Protein AF-A0A3A0DRQ7-F1 (afdb_monomer_lite)

Structure (mmCIF, N/CA/C/O backbone):
data_AF-A0A3A0DRQ7-F1
#
_entry.id   AF-A0A3A0DRQ7-F1
#
loop_
_atom_site.group_PDB
_atom_site.id
_atom_site.type_symbol
_atom_site.label_atom_id
_atom_site.label_alt_id
_atom_site.label_comp_id
_atom_site.label_asym_id
_atom_site.label_entity_id
_atom_site.label_seq_id
_atom_site.pdbx_PDB_ins_code
_atom_site.Cartn_x
_atom_site.Cartn_y
_atom_site.Cartn_z
_atom_site.occupancy
_atom_site.B_iso_or_equiv
_atom_site.auth_seq_id
_atom_site.auth_comp_id
_atom_site.auth_asym_id
_atom_site.auth_atom_id
_atom_site.pdbx_PDB_model_num
ATOM 1 N N . MET A 1 1 ? 15.207 2.064 -28.265 1.00 37.44 1 MET A N 1
ATOM 2 C CA . MET A 1 1 ? 15.378 3.534 -28.280 1.00 37.44 1 MET A CA 1
ATOM 3 C C . MET A 1 1 ? 14.115 4.183 -27.724 1.00 37.44 1 MET A C 1
ATOM 5 O O . MET A 1 1 ? 13.125 4.239 -28.434 1.00 37.44 1 MET A O 1
ATOM 9 N N . THR A 1 2 ? 14.092 4.628 -26.467 1.00 48.09 2 THR A N 1
ATOM 10 C CA . THR A 1 2 ? 12.949 5.387 -25.920 1.00 48.09 2 THR A CA 1
ATOM 11 C C . THR A 1 2 ? 13.415 6.796 -25.588 1.00 48.09 2 THR A C 1
ATOM 13 O O . THR A 1 2 ? 14.023 7.024 -24.545 1.00 48.09 2 THR A O 1
ATOM 16 N N . GLN A 1 3 ? 13.182 7.721 -26.521 1.00 46.81 3 GLN A N 1
ATOM 17 C CA . GLN A 1 3 ? 13.397 9.151 -26.315 1.00 46.81 3 GLN A CA 1
ATOM 18 C C . GLN A 1 3 ? 12.323 9.699 -25.368 1.00 46.81 3 GLN A C 1
ATOM 20 O O . GLN A 1 3 ? 11.135 9.467 -25.584 1.00 46.81 3 GLN A O 1
ATOM 25 N N . THR A 1 4 ? 12.723 10.485 -24.370 1.00 53.78 4 THR A N 1
ATOM 26 C CA . THR A 1 4 ? 11.816 11.367 -23.626 1.00 53.78 4 THR A CA 1
ATOM 27 C C . THR A 1 4 ? 12.330 12.796 -23.736 1.00 53.78 4 THR A C 1
ATOM 29 O O . THR A 1 4 ? 13.307 13.174 -23.092 1.00 53.78 4 THR A O 1
ATOM 32 N N . LYS A 1 5 ? 11.668 13.589 -24.586 1.00 53.41 5 LYS A N 1
ATOM 33 C CA . LYS A 1 5 ? 11.725 15.053 -24.542 1.00 53.41 5 LYS A CA 1
ATOM 34 C C . LYS A 1 5 ? 11.148 15.497 -23.191 1.00 53.41 5 LYS A C 1
ATOM 36 O O . LYS A 1 5 ? 10.124 14.960 -22.773 1.00 53.41 5 LYS A O 1
ATOM 41 N N . ASN A 1 6 ? 11.787 16.481 -22.559 1.00 56.03 6 ASN A N 1
ATOM 42 C CA . ASN A 1 6 ? 11.558 17.012 -21.204 1.00 56.03 6 ASN A CA 1
ATOM 43 C C . ASN A 1 6 ? 12.375 16.271 -20.141 1.00 56.03 6 ASN A C 1
ATOM 45 O O . ASN A 1 6 ? 12.251 15.060 -20.019 1.00 56.03 6 ASN A O 1
ATOM 49 N N . GLY A 1 7 ? 13.188 17.01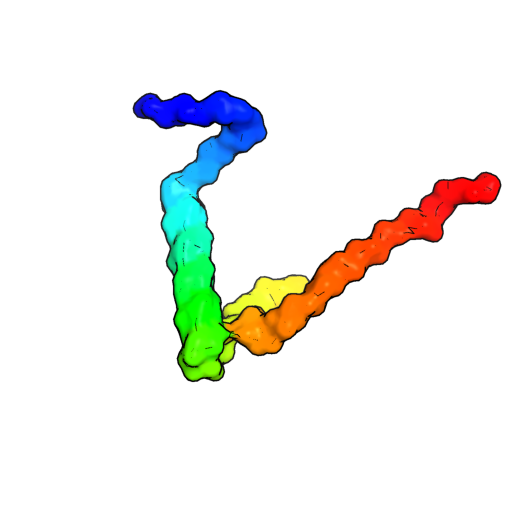5 -19.376 1.00 56.97 7 GLY A N 1
ATOM 50 C CA . GLY A 1 7 ? 14.194 16.571 -18.390 1.00 56.97 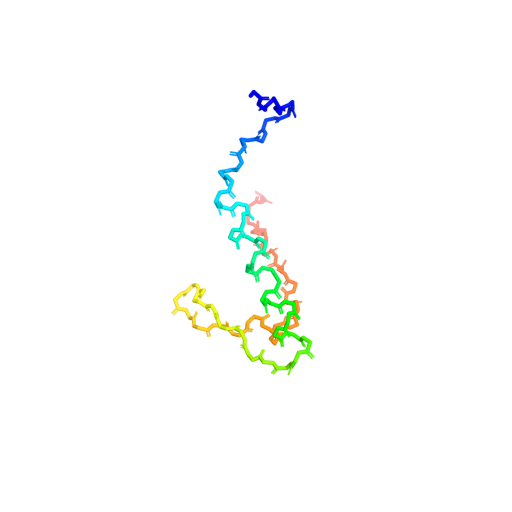7 GLY A CA 1
ATOM 51 C C . GLY A 1 7 ? 13.702 15.735 -17.197 1.00 56.97 7 GLY A C 1
ATOM 52 O O . GLY A 1 7 ? 14.085 15.977 -16.058 1.00 56.97 7 GLY A O 1
ATOM 53 N N . LYS A 1 8 ? 12.844 14.745 -17.439 1.00 61.12 8 LYS A N 1
ATOM 54 C CA . LYS A 1 8 ? 12.479 13.666 -16.530 1.00 61.12 8 LYS A CA 1
ATOM 55 C C . LYS A 1 8 ? 13.277 12.441 -16.944 1.00 61.12 8 LYS A C 1
ATOM 57 O O . LYS A 1 8 ? 13.012 11.849 -17.985 1.00 61.12 8 LYS A O 1
ATOM 62 N N . HIS A 1 9 ? 14.248 12.070 -16.117 1.00 63.19 9 HIS A N 1
ATOM 63 C CA . HIS A 1 9 ? 14.985 10.825 -16.290 1.00 63.19 9 HIS A CA 1
ATOM 64 C C . HIS A 1 9 ? 13.998 9.650 -16.373 1.00 63.19 9 HIS A C 1
ATOM 66 O O . HIS A 1 9 ? 13.081 9.575 -15.542 1.00 63.19 9 HIS A O 1
ATOM 72 N N . PRO A 1 10 ? 14.144 8.750 -17.360 1.00 70.19 10 PRO A N 1
ATOM 73 C CA . PRO A 1 10 ? 13.284 7.586 -17.466 1.00 70.19 10 PRO A CA 1
ATOM 74 C C . PRO A 1 10 ? 13.412 6.766 -16.184 1.00 70.19 10 PRO A C 1
ATOM 76 O O . PRO A 1 10 ? 14.505 6.368 -15.781 1.00 70.19 10 PRO A O 1
ATOM 79 N N . VAL A 1 11 ? 12.285 6.537 -15.513 1.00 75.56 11 VAL A N 1
ATOM 80 C CA . VAL A 1 11 ? 12.255 5.612 -14.381 1.00 75.56 11 VAL A CA 1
ATOM 81 C C . VAL A 1 11 ? 12.551 4.205 -14.908 1.00 75.56 11 VAL A C 1
ATOM 83 O O . VAL A 1 11 ? 11.976 3.820 -15.929 1.00 75.56 11 VAL A O 1
ATOM 86 N N . PRO A 1 12 ? 13.412 3.418 -14.241 1.00 87.94 12 PRO A N 1
ATOM 87 C CA . PRO A 1 12 ? 13.626 2.028 -14.620 1.00 87.94 12 PRO A CA 1
ATOM 88 C C . PRO A 1 12 ? 12.290 1.281 -14.695 1.00 87.94 12 PRO A C 1
ATOM 90 O O . PRO A 1 12 ? 11.433 1.458 -13.824 1.00 87.94 12 PRO A O 1
ATOM 93 N N . VAL A 1 13 ? 12.106 0.434 -15.711 1.00 86.69 13 VAL A N 1
ATOM 94 C CA . VAL A 1 13 ? 10.843 -0.297 -15.950 1.00 86.69 13 VAL A CA 1
ATOM 95 C C . VAL A 1 13 ? 10.403 -1.078 -14.706 1.00 86.69 13 VAL A C 1
ATOM 97 O O . VAL A 1 13 ? 9.232 -1.035 -14.330 1.00 86.69 13 VAL A O 1
ATOM 100 N N . ALA A 1 14 ? 11.352 -1.697 -13.999 1.00 87.44 14 ALA A N 1
ATOM 101 C CA . ALA A 1 14 ? 11.102 -2.401 -12.742 1.00 87.44 14 ALA A CA 1
ATOM 102 C C . ALA A 1 14 ? 10.511 -1.488 -11.649 1.00 87.44 14 ALA A C 1
ATOM 104 O O . ALA A 1 14 ? 9.561 -1.863 -10.963 1.00 87.44 14 ALA A O 1
ATOM 105 N N . LEU A 1 15 ? 11.010 -0.255 -11.519 1.00 89.69 15 LEU A N 1
ATOM 106 C CA . LEU A 1 15 ? 10.499 0.712 -10.545 1.00 89.69 15 LEU A C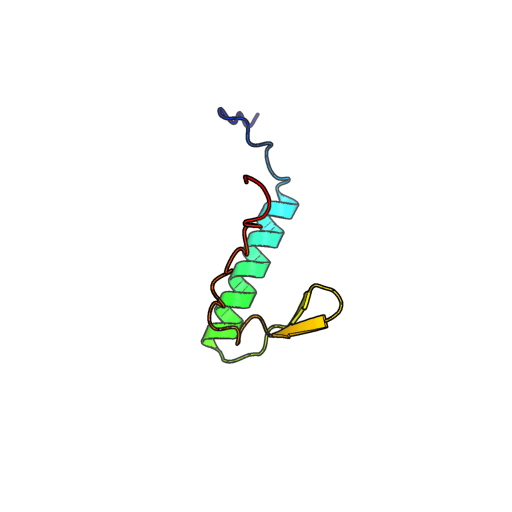A 1
ATOM 107 C C . LEU A 1 15 ? 9.094 1.203 -10.921 1.00 89.69 15 LEU A C 1
ATOM 109 O O . LEU A 1 15 ? 8.251 1.407 -10.046 1.00 89.69 15 LEU A O 1
ATOM 113 N N . ALA A 1 16 ? 8.826 1.388 -12.215 1.00 90.00 16 ALA A N 1
ATOM 114 C CA . ALA A 1 16 ? 7.494 1.744 -12.697 1.00 90.00 16 ALA A CA 1
ATOM 115 C C . ALA A 1 16 ? 6.472 0.633 -12.405 1.00 90.00 16 ALA A C 1
ATOM 117 O O . ALA A 1 16 ? 5.382 0.920 -11.904 1.00 90.00 16 ALA A O 1
ATOM 118 N N . ALA A 1 17 ? 6.845 -0.626 -12.651 1.00 91.88 17 ALA A N 1
ATOM 119 C CA . ALA A 1 17 ? 6.023 -1.787 -12.328 1.00 91.88 17 ALA A CA 1
ATOM 120 C C . ALA A 1 17 ? 5.741 -1.874 -10.821 1.00 91.88 17 ALA A C 1
ATOM 122 O O . ALA A 1 17 ? 4.584 -1.983 -10.421 1.00 91.88 17 ALA A O 1
ATOM 123 N N . LEU A 1 18 ? 6.768 -1.704 -9.981 1.00 92.50 18 LEU A N 1
ATOM 124 C CA . LEU A 1 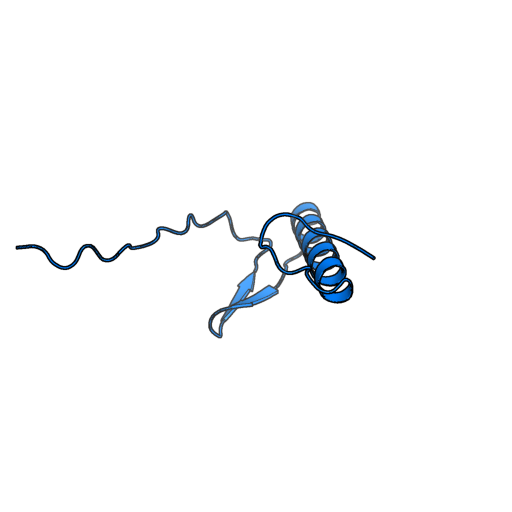18 ? 6.617 -1.718 -8.525 1.00 92.50 18 LEU A CA 1
ATOM 125 C C . LEU A 1 18 ? 5.636 -0.645 -8.031 1.00 92.50 18 LEU A C 1
ATOM 127 O O . LEU A 1 18 ? 4.747 -0.931 -7.230 1.00 92.50 18 LEU A O 1
ATOM 131 N N . ARG A 1 19 ? 5.749 0.587 -8.546 1.00 92.81 19 ARG A N 1
ATOM 132 C CA . ARG A 1 19 ? 4.824 1.683 -8.210 1.00 92.81 19 ARG A CA 1
ATOM 133 C C . ARG A 1 19 ? 3.385 1.358 -8.600 1.00 92.81 19 ARG A C 1
ATOM 135 O O . ARG A 1 19 ? 2.466 1.671 -7.846 1.00 92.81 19 ARG A O 1
ATOM 142 N N . ARG A 1 20 ? 3.187 0.732 -9.763 1.00 93.69 20 ARG A N 1
ATOM 143 C CA . ARG A 1 20 ? 1.863 0.311 -10.232 1.00 93.69 20 ARG A CA 1
ATOM 144 C C . ARG A 1 20 ? 1.265 -0.756 -9.317 1.00 93.69 20 ARG A C 1
ATOM 146 O O . ARG A 1 20 ? 0.124 -0.595 -8.892 1.00 93.69 20 ARG A O 1
ATOM 153 N N . SER A 1 21 ? 2.032 -1.789 -8.973 1.00 94.12 21 SER A N 1
ATOM 154 C CA . SER A 1 21 ? 1.581 -2.864 -8.081 1.00 94.12 21 SER A CA 1
ATOM 155 C C . SER A 1 21 ? 1.243 -2.343 -6.684 1.00 94.12 21 SER A C 1
ATOM 157 O O . SER A 1 21 ? 0.179 -2.651 -6.155 1.00 94.12 21 SER A O 1
ATOM 159 N N . ALA A 1 22 ? 2.092 -1.480 -6.118 1.00 94.44 22 ALA A N 1
ATOM 160 C CA . ALA A 1 22 ? 1.840 -0.859 -4.819 1.00 94.44 22 ALA A CA 1
ATOM 161 C C . ALA A 1 22 ? 0.553 -0.016 -4.817 1.00 94.44 22 ALA A C 1
ATOM 163 O O . ALA A 1 22 ? -0.223 -0.059 -3.863 1.00 94.44 22 ALA A O 1
ATOM 164 N N . LYS A 1 23 ? 0.290 0.721 -5.905 1.00 94.56 23 LYS A N 1
ATOM 165 C CA . LYS A 1 23 ? -0.944 1.499 -6.060 1.00 94.56 23 LYS A CA 1
ATOM 166 C C . LYS A 1 23 ? -2.181 0.598 -6.107 1.00 94.56 23 LYS A C 1
ATOM 168 O O . LYS A 1 23 ? -3.139 0.864 -5.388 1.00 94.56 23 LYS A O 1
ATOM 173 N N . ALA A 1 24 ? -2.141 -0.470 -6.903 1.00 95.81 24 ALA A N 1
ATOM 174 C CA . ALA A 1 24 ? -3.249 -1.417 -7.010 1.00 95.81 24 ALA A CA 1
ATOM 175 C C . ALA A 1 24 ? -3.543 -2.115 -5.670 1.00 95.81 24 ALA A C 1
ATOM 177 O O . ALA A 1 24 ? -4.703 -2.243 -5.287 1.00 95.81 24 ALA A O 1
ATOM 178 N N . ALA A 1 25 ? -2.505 -2.502 -4.922 1.00 94.06 25 ALA A N 1
ATOM 179 C CA . ALA A 1 25 ? -2.659 -3.097 -3.595 1.00 94.06 25 ALA A CA 1
ATOM 180 C C . ALA A 1 25 ? -3.334 -2.137 -2.601 1.00 94.06 25 ALA A C 1
ATOM 182 O O . ALA A 1 25 ? -4.238 -2.540 -1.872 1.00 94.06 25 ALA A O 1
ATOM 183 N N . LEU A 1 26 ? -2.949 -0.855 -2.602 1.00 94.00 26 LEU A N 1
ATOM 184 C CA . LEU A 1 26 ? -3.581 0.161 -1.757 1.00 94.00 26 LEU A CA 1
ATOM 185 C C . LEU A 1 26 ? -5.051 0.394 -2.132 1.00 94.00 26 LEU A C 1
ATOM 187 O O . LEU A 1 26 ? -5.902 0.535 -1.255 1.00 94.00 26 LEU A O 1
ATOM 191 N N . GLU A 1 27 ? -5.355 0.457 -3.429 1.00 94.44 27 GLU A N 1
ATOM 192 C CA . GLU A 1 27 ? -6.731 0.589 -3.916 1.00 94.44 27 GLU A CA 1
ATOM 193 C C . GLU A 1 27 ? -7.585 -0.609 -3.498 1.00 94.44 27 GLU A C 1
ATOM 195 O O . GLU A 1 27 ? -8.696 -0.418 -3.001 1.00 94.44 27 GLU A O 1
ATOM 200 N N . LEU A 1 28 ? -7.055 -1.828 -3.632 1.00 95.50 28 LEU A N 1
ATOM 201 C CA . LEU A 1 28 ? -7.725 -3.042 -3.182 1.00 95.50 28 LEU A CA 1
ATOM 202 C C . LEU A 1 28 ? -7.985 -2.999 -1.675 1.00 95.50 28 LEU A C 1
ATOM 204 O O . LEU A 1 28 ? -9.130 -3.148 -1.264 1.00 95.50 28 LEU A O 1
ATOM 208 N N . ALA A 1 29 ? -6.959 -2.703 -0.877 1.00 93.56 29 ALA A N 1
ATOM 209 C CA . ALA A 1 29 ? -7.052 -2.632 0.576 1.00 93.56 29 ALA A CA 1
ATOM 210 C C . ALA A 1 29 ? -8.134 -1.644 1.049 1.00 93.56 29 ALA A C 1
ATOM 212 O O . ALA A 1 29 ? -8.934 -1.951 1.931 1.00 93.56 29 ALA A O 1
ATOM 213 N N . ARG A 1 30 ? -8.231 -0.477 0.401 1.00 92.69 30 ARG A N 1
ATOM 214 C CA . ARG A 1 30 ? -9.293 0.504 0.675 1.00 92.69 30 ARG A CA 1
ATOM 215 C C . ARG A 1 30 ? -10.683 -0.018 0.337 1.00 92.69 30 ARG A C 1
ATOM 217 O O . ARG A 1 30 ? -11.618 0.244 1.085 1.00 92.69 30 ARG A O 1
ATOM 224 N N . ARG A 1 31 ? -10.825 -0.729 -0.785 1.00 93.69 31 ARG A N 1
ATOM 225 C CA . ARG A 1 31 ? -12.111 -1.290 -1.228 1.00 93.69 31 ARG A CA 1
ATOM 226 C C . ARG A 1 31 ? -12.591 -2.416 -0.320 1.00 93.69 31 ARG A C 1
ATOM 228 O O . ARG A 1 31 ? -13.785 -2.509 -0.070 1.00 93.69 31 ARG A O 1
ATOM 235 N N . THR A 1 32 ? -11.681 -3.260 0.154 1.00 94.56 32 THR A N 1
ATOM 236 C CA . THR A 1 32 ? -11.999 -4.435 0.979 1.00 94.56 32 THR A CA 1
ATOM 237 C C . THR A 1 32 ? -11.995 -4.139 2.476 1.00 94.56 32 THR A C 1
ATOM 239 O O . THR A 1 32 ? -12.303 -5.021 3.271 1.00 94.56 32 THR A O 1
ATOM 242 N N . GLY A 1 33 ? -11.616 -2.924 2.886 1.00 91.50 33 GLY A N 1
ATOM 243 C CA . GLY A 1 33 ? -11.413 -2.592 4.297 1.00 91.50 33 GLY A CA 1
ATOM 244 C C . GLY A 1 33 ? -10.210 -3.308 4.922 1.00 91.50 33 GLY A C 1
ATOM 245 O O . GLY A 1 33 ? -10.089 -3.357 6.146 1.00 91.50 33 GLY A O 1
ATOM 246 N N . THR A 1 34 ? -9.317 -3.867 4.102 1.00 92.56 34 THR A N 1
ATOM 247 C CA . THR A 1 34 ? -8.089 -4.515 4.564 1.00 92.56 34 THR A CA 1
ATOM 248 C C . THR A 1 34 ? -7.079 -3.442 4.989 1.00 92.56 34 THR A C 1
ATOM 250 O O . THR A 1 34 ? -6.874 -2.473 4.255 1.00 92.56 34 THR A O 1
ATOM 253 N N . PRO A 1 35 ? -6.422 -3.573 6.153 1.00 91.19 35 PRO A N 1
ATOM 254 C CA . PRO A 1 35 ? -5.379 -2.635 6.555 1.00 91.19 35 PRO A CA 1
ATOM 255 C C . PRO A 1 35 ? -4.161 -2.734 5.626 1.00 91.19 35 PRO A C 1
ATOM 257 O O . PRO A 1 35 ? -3.814 -3.815 5.149 1.00 91.19 35 PRO A O 1
ATOM 260 N N . CYS A 1 36 ? -3.485 -1.610 5.380 1.00 93.00 36 CYS A N 1
ATOM 261 C CA . CYS A 1 36 ? -2.275 -1.572 4.556 1.00 93.00 36 CYS A CA 1
ATOM 262 C C . CYS A 1 36 ? -1.186 -0.793 5.288 1.00 93.00 36 CYS A C 1
ATOM 264 O O . CYS A 1 36 ? -1.272 0.428 5.402 1.00 93.00 36 CYS A O 1
ATOM 266 N N . PHE A 1 37 ? -0.171 -1.493 5.793 1.00 92.94 37 PHE A N 1
ATOM 267 C CA . PHE A 1 37 ? 0.856 -0.902 6.645 1.00 92.94 37 PHE A CA 1
ATOM 268 C C . PHE A 1 37 ? 2.139 -0.591 5.881 1.00 92.94 37 PHE A C 1
ATOM 270 O O . PHE A 1 37 ? 2.639 -1.413 5.115 1.00 92.94 37 PHE A O 1
ATOM 277 N N . VAL A 1 38 ? 2.711 0.581 6.142 1.00 91.31 38 VAL A N 1
ATOM 278 C CA . VAL A 1 38 ? 4.058 0.947 5.689 1.00 91.31 38 VAL A CA 1
ATOM 279 C C . VAL A 1 38 ? 4.849 1.540 6.841 1.00 91.31 38 VAL A C 1
ATOM 281 O O . VAL A 1 38 ? 4.287 2.174 7.732 1.00 91.31 38 VAL A O 1
ATOM 284 N N . ARG A 1 39 ? 6.169 1.370 6.803 1.00 93.62 39 ARG A N 1
ATOM 285 C CA . ARG A 1 39 ? 7.069 2.039 7.737 1.00 93.62 39 ARG A CA 1
ATOM 286 C C . ARG A 1 39 ? 7.373 3.442 7.217 1.00 93.62 39 ARG A C 1
ATOM 288 O O . ARG A 1 39 ? 7.930 3.590 6.130 1.00 93.62 39 ARG A O 1
ATOM 295 N N . LYS A 1 40 ? 6.995 4.465 7.974 1.00 89.94 40 LYS A N 1
ATOM 296 C CA . LYS A 1 40 ? 7.182 5.875 7.639 1.00 89.94 40 LYS A CA 1
ATOM 297 C C . LYS A 1 40 ? 7.731 6.601 8.863 1.00 89.94 40 LYS A C 1
ATOM 299 O O . LYS A 1 40 ? 7.148 6.502 9.930 1.00 89.94 40 LYS A O 1
ATOM 304 N N . ASP A 1 41 ? 8.860 7.289 8.706 1.00 91.38 41 ASP A N 1
ATOM 305 C CA . ASP A 1 41 ? 9.504 8.051 9.790 1.00 91.38 41 ASP A CA 1
ATOM 306 C C . ASP A 1 41 ? 9.806 7.204 11.048 1.00 91.38 41 ASP A C 1
ATOM 308 O O . ASP A 1 41 ? 9.796 7.692 12.169 1.00 91.38 41 ASP A O 1
ATOM 312 N N . GLY A 1 42 ? 10.080 5.906 10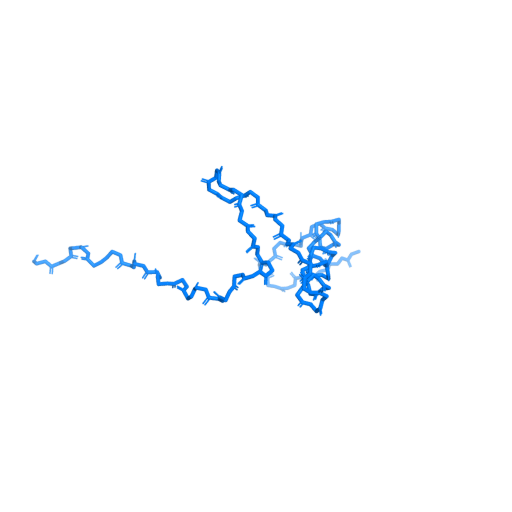.857 1.00 95.44 42 GLY A N 1
ATOM 313 C CA . GLY A 1 42 ? 10.329 4.956 11.949 1.00 95.44 42 GLY A CA 1
ATOM 314 C C . GLY A 1 42 ? 9.073 4.292 12.523 1.00 95.44 42 GLY A C 1
ATOM 315 O O . GLY A 1 42 ? 9.201 3.289 13.217 1.00 95.44 42 GLY A O 1
ATOM 316 N N . GLU A 1 43 ? 7.880 4.760 12.161 1.00 93.69 43 GLU A N 1
ATOM 317 C CA . GLU A 1 43 ? 6.599 4.264 12.672 1.00 93.69 43 GLU A CA 1
ATOM 318 C C . GLU A 1 43 ? 5.864 3.396 11.641 1.00 93.69 43 GLU A C 1
ATOM 320 O O . GLU A 1 43 ? 5.994 3.592 10.431 1.00 93.69 43 GLU A O 1
ATOM 325 N N . ILE A 1 44 ? 5.068 2.429 12.106 1.00 93.56 44 ILE A N 1
ATOM 326 C CA . ILE A 1 44 ? 4.177 1.638 11.245 1.00 93.56 44 ILE A CA 1
ATOM 327 C C . ILE A 1 44 ? 2.848 2.384 11.108 1.00 93.56 44 ILE A C 1
ATOM 329 O O . ILE A 1 44 ? 2.145 2.603 12.090 1.00 93.56 44 ILE A O 1
ATOM 333 N N . VAL A 1 45 ? 2.490 2.751 9.878 1.00 90.75 45 VAL A N 1
ATOM 334 C CA . VAL A 1 45 ? 1.298 3.553 9.578 1.00 90.75 45 VAL A CA 1
ATOM 335 C C . VAL A 1 45 ? 0.364 2.785 8.653 1.00 90.75 45 VAL A C 1
ATOM 337 O O . VAL A 1 45 ? 0.784 2.322 7.593 1.00 90.75 45 VAL A O 1
ATOM 340 N N . ASP A 1 46 ? -0.916 2.706 9.022 1.00 92.06 46 ASP A N 1
ATOM 341 C CA . ASP A 1 46 ? -1.977 2.218 8.136 1.00 92.06 46 ASP A CA 1
ATOM 342 C C . ASP A 1 46 ? -2.358 3.296 7.109 1.00 92.06 46 ASP A C 1
ATOM 344 O O . ASP A 1 46 ? -3.040 4.282 7.411 1.00 92.06 46 ASP A O 1
ATOM 348 N N . ILE A 1 47 ? -1.913 3.112 5.869 1.00 91.00 47 ILE A N 1
ATOM 349 C CA . ILE A 1 47 ? -2.178 4.029 4.757 1.00 91.00 47 ILE A CA 1
ATOM 350 C C . ILE A 1 47 ? -3.510 3.759 4.052 1.00 91.00 47 ILE A C 1
ATOM 352 O O . ILE A 1 47 ? -3.974 4.614 3.286 1.00 91.00 47 ILE A O 1
ATOM 356 N N . ALA A 1 48 ? -4.156 2.618 4.312 1.00 90.19 48 ALA A N 1
ATOM 357 C CA . ALA A 1 48 ? -5.506 2.362 3.818 1.00 90.19 48 ALA A CA 1
ATOM 358 C C . ALA A 1 48 ? -6.536 3.192 4.600 1.00 90.19 48 ALA A C 1
ATOM 360 O O . ALA A 1 48 ? -7.456 3.740 3.994 1.00 90.19 48 ALA A O 1
ATOM 361 N N . LYS A 1 49 ? -6.333 3.369 5.915 1.00 81.50 49 LYS A N 1
ATOM 362 C CA . LYS A 1 49 ? -7.214 4.162 6.796 1.00 81.50 49 LYS A CA 1
ATOM 363 C C . LYS A 1 49 ? -6.949 5.666 6.805 1.00 81.50 49 LYS A C 1
ATOM 365 O O . LYS A 1 49 ? -7.794 6.430 7.276 1.00 81.50 49 LYS A O 1
ATOM 370 N N . ALA A 1 50 ? -5.794 6.118 6.319 1.00 64.50 50 ALA A N 1
ATOM 371 C CA . ALA A 1 50 ? -5.437 7.530 6.354 1.00 64.50 50 ALA A CA 1
ATOM 372 C C . ALA A 1 50 ? -6.366 8.365 5.448 1.00 64.50 50 ALA A C 1
ATOM 374 O O . ALA A 1 50 ? -6.110 8.523 4.252 1.00 64.50 50 ALA A O 1
ATOM 375 N N . LYS A 1 51 ? -7.426 8.958 6.027 1.00 57.28 51 LYS A N 1
ATOM 376 C CA . LYS A 1 51 ? -8.092 10.137 5.452 1.00 57.28 51 LYS A CA 1
ATOM 377 C C . LYS A 1 51 ? -6.992 11.156 5.208 1.00 57.28 51 LYS A C 1
ATOM 379 O O . LYS A 1 51 ? -6.297 11.505 6.158 1.00 57.28 51 LYS A O 1
ATOM 384 N N . THR A 1 52 ? -6.794 11.546 3.952 1.00 50.38 52 THR A N 1
ATOM 385 C CA . THR A 1 52 ? -5.757 12.459 3.464 1.00 50.38 52 THR A CA 1
ATOM 386 C C . THR A 1 52 ? -5.513 13.584 4.472 1.00 50.38 52 THR A C 1
ATOM 388 O O . THR A 1 52 ? -6.202 14.600 4.443 1.00 50.38 52 THR A O 1
ATOM 391 N N . LYS A 1 53 ? -4.558 13.414 5.402 1.00 51.47 53 LYS A N 1
ATOM 392 C CA . LYS A 1 53 ? -4.102 14.526 6.232 1.00 51.47 53 LYS A CA 1
ATOM 393 C C . LYS A 1 53 ? -3.389 15.428 5.250 1.00 51.47 53 LYS A C 1
ATOM 395 O O . LYS A 1 53 ? -2.282 15.119 4.808 1.00 51.47 53 LYS A O 1
ATOM 400 N N . VAL A 1 54 ? -4.103 16.472 4.834 1.00 48.59 54 VAL A N 1
ATOM 401 C CA . VAL A 1 54 ? -3.581 17.608 4.089 1.00 48.59 54 VAL A CA 1
ATOM 402 C C . VAL A 1 54 ? -2.205 17.886 4.672 1.00 48.59 54 VAL A C 1
ATOM 404 O O . VAL A 1 54 ? -2.074 18.150 5.869 1.00 48.59 54 VAL A O 1
ATOM 407 N N . ARG A 1 55 ? -1.160 17.720 3.856 1.00 50.88 55 ARG A N 1
ATOM 408 C CA . ARG A 1 55 ? 0.178 18.186 4.207 1.00 50.88 55 ARG A CA 1
ATOM 409 C C . ARG A 1 55 ? 0.048 19.695 4.368 1.00 50.88 55 ARG A C 1
ATOM 411 O O . ARG A 1 55 ? 0.232 20.426 3.402 1.00 50.88 55 ARG A O 1
ATOM 418 N N . THR A 1 56 ? -0.260 20.166 5.574 1.00 49.12 56 THR A N 1
ATOM 419 C CA . THR A 1 56 ? 0.052 21.531 5.970 1.00 49.12 56 THR A CA 1
ATOM 420 C C . THR A 1 56 ? 1.565 21.590 5.952 1.00 49.12 56 THR A C 1
ATOM 422 O O . THR A 1 56 ? 2.243 21.238 6.914 1.00 49.12 56 THR A O 1
ATOM 425 N N . THR A 1 57 ? 2.115 21.950 4.797 1.00 54.84 57 THR A N 1
ATOM 426 C CA . THR A 1 57 ? 3.478 22.436 4.712 1.00 54.84 57 THR A CA 1
ATOM 427 C C . THR A 1 57 ? 3.528 23.636 5.648 1.00 54.84 57 THR A C 1
ATOM 429 O O . THR A 1 57 ? 3.079 24.720 5.276 1.00 54.84 57 THR A O 1
ATOM 432 N N . ARG A 1 58 ? 4.023 23.450 6.876 1.00 55.72 58 ARG A N 1
ATOM 433 C CA . ARG A 1 58 ? 4.535 24.552 7.686 1.00 55.72 58 ARG A CA 1
ATOM 434 C C . ARG A 1 58 ? 5.737 25.100 6.920 1.00 55.72 58 ARG A C 1
ATOM 436 O O . ARG A 1 58 ? 6.867 24.673 7.129 1.00 55.72 58 ARG A O 1
ATOM 443 N N . ARG A 1 59 ? 5.482 25.970 5.940 1.00 54.56 59 ARG A N 1
ATOM 444 C CA . ARG A 1 59 ? 6.514 26.842 5.391 1.00 54.56 59 ARG A CA 1
ATOM 445 C C . ARG A 1 59 ? 6.894 27.767 6.539 1.00 54.56 59 ARG A C 1
ATOM 447 O O . ARG A 1 59 ? 6.049 28.514 7.019 1.00 54.56 59 ARG A O 1
ATOM 454 N N . ASN A 1 60 ? 8.129 27.627 7.008 1.00 49.75 60 ASN A N 1
ATOM 455 C CA . ASN A 1 60 ? 8.775 28.528 7.953 1.00 49.75 60 ASN A CA 1
ATOM 456 C C . ASN A 1 60 ? 8.529 29.983 7.527 1.00 49.75 60 ASN A C 1
ATOM 458 O O . ASN A 1 60 ? 9.169 30.476 6.603 1.00 49.75 60 ASN A O 1
ATOM 462 N N . ALA A 1 61 ? 7.613 30.665 8.210 1.00 57.00 61 ALA A N 1
ATOM 463 C CA . ALA A 1 61 ? 7.566 32.115 8.258 1.00 57.00 61 ALA A CA 1
ATOM 464 C C . ALA A 1 61 ? 8.576 32.551 9.326 1.00 57.00 61 ALA A C 1
ATOM 466 O O . ALA A 1 61 ? 8.224 32.797 10.474 1.00 57.00 61 ALA A O 1
ATOM 467 N N . SER A 1 62 ? 9.860 32.545 8.977 1.00 57.12 62 SER A N 1
ATOM 468 C CA . SER A 1 62 ? 10.897 33.139 9.816 1.00 57.12 62 SER A CA 1
ATOM 469 C C . SER A 1 62 ? 11.843 33.949 8.942 1.00 57.12 62 SER A C 1
ATOM 471 O O . SER A 1 62 ? 12.362 33.439 7.951 1.00 57.12 62 SER A O 1
ATOM 473 N N . LYS A 1 63 ? 12.044 35.200 9.369 1.00 52.91 63 LYS A N 1
ATOM 474 C CA . LYS A 1 63 ? 12.855 36.291 8.805 1.00 52.91 63 LYS A CA 1
ATOM 475 C C . LYS A 1 63 ? 12.262 37.072 7.631 1.00 52.91 63 LYS A C 1
ATOM 477 O O . LYS A 1 63 ? 12.480 36.744 6.470 1.00 52.91 63 LYS A O 1
ATOM 482 N N . ARG A 1 64 ? 11.670 38.219 7.974 1.00 47.62 64 ARG A N 1
ATOM 483 C CA . ARG A 1 64 ? 12.144 39.554 7.559 1.00 47.62 64 ARG A CA 1
ATOM 484 C C . ARG A 1 64 ? 11.471 40.600 8.460 1.00 47.62 64 ARG A C 1
ATOM 486 O O . ARG A 1 64 ? 10.293 40.889 8.287 1.00 47.62 64 ARG A O 1
ATOM 493 N N . LYS A 1 65 ? 12.210 41.061 9.469 1.00 51.47 65 LYS A N 1
ATOM 494 C CA . LYS A 1 65 ? 11.994 42.334 10.161 1.00 51.47 65 LYS A CA 1
ATOM 495 C C . LYS A 1 65 ? 13.134 43.244 9.724 1.00 51.47 65 LYS A C 1
ATOM 497 O O . LYS A 1 65 ? 14.224 42.670 9.486 1.00 51.47 65 LYS A O 1
#

pLDDT: mean 76.55, std 19.19, range [37.44, 95.81]

Sequence (65 aa):
MTQTKNGKHPVPVALAALRRSAKAALELARRTGTPCFVRKDGEIVDIAKAKTKVRTTRRNASKRK

Foldseek 3Di:
DDDDDDPDDDDPPVVVVVVVVVVVVLVVCLVVVNFDWDQDPNDTDGPSPDPPPPPPPPPDPDDDD

Secondary st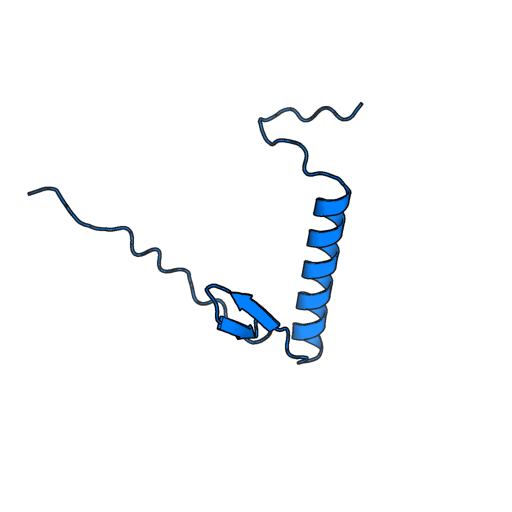ructure (DSSP, 8-state):
-----SS-PPPPHHHHHHHHHHHHHHHHHHHHT---EEEETTEEEETTT----------------

Radius of gyration: 17.98 Å; chains: 1; bounding box: 28×47×41 Å